Protein AF-A0A8X7PIJ7-F1 (afdb_monomer_lite)

pLDDT: mean 83.48, std 15.62, range [39.38, 97.06]

InterPro domains:
  IPR036188 FAD/NAD(P)-binding domain superfamily [G3DSA:3.50.50.60] (16-43)
  IPR051871 GMC Oxidoreductase-Related Enzymes [PTHR45968] (16-81)

Secondary structure (DSSP, 8-state):
-HHHHHHHHHHHHHTTEE-HHHHHHTT---SEE-TTTT-S-------------SS-------EEEEE-TT-PEEEE----------S----

Radius of gyration: 23.97 Å; chains: 1; bounding box: 45×30×73 Å

Sequence (91 aa):
MMHRAHNMLKSTVDTGIGPRSYLSTWRIPVALDQPHVGGFVNDKPRNGVTIGPPVPMANSLIQVVGITEEGASLEAASRYILFSSELQDKT

Organism: Brassica carinata (NCBI:txid52824)

Structure (mmCIF, N/CA/C/O backbone):
data_AF-A0A8X7PIJ7-F1
#
_entry.id   AF-A0A8X7PIJ7-F1
#
loop_
_atom_site.group_PDB
_atom_site.id
_atom_site.type_symbol
_atom_site.label_atom_id
_atom_site.label_alt_id
_atom_site.label_comp_id
_atom_site.label_asym_id
_atom_site.label_entity_id
_atom_site.label_seq_id
_atom_site.pdbx_PDB_ins_code
_atom_site.Cartn_x
_atom_site.Cartn_y
_atom_site.Cartn_z
_atom_site.occupancy
_atom_site.B_iso_or_equiv
_atom_site.auth_seq_id
_atom_site.auth_comp_id
_atom_site.auth_asym_id
_atom_site.auth_atom_id
_atom_site.pdbx_PDB_model_num
ATOM 1 N N . MET A 1 1 ? 3.420 -9.116 5.491 1.00 51.56 1 MET A N 1
ATOM 2 C CA . MET A 1 1 ? 2.941 -8.282 6.621 1.00 51.56 1 MET A CA 1
ATOM 3 C C . MET A 1 1 ? 1.413 -8.118 6.620 1.00 51.56 1 MET A C 1
ATOM 5 O O . MET A 1 1 ? 0.811 -8.318 7.666 1.00 51.56 1 MET A O 1
ATOM 9 N N . MET A 1 2 ? 0.774 -7.904 5.459 1.00 56.62 2 MET A N 1
ATOM 10 C CA . MET A 1 2 ? -0.693 -7.762 5.297 1.00 56.62 2 MET A CA 1
ATOM 11 C C . MET A 1 2 ? -1.543 -8.917 5.867 1.00 56.62 2 MET A C 1
ATOM 13 O O . MET A 1 2 ? -2.560 -8.687 6.514 1.00 56.62 2 MET A O 1
ATOM 17 N N . HIS A 1 3 ? -1.097 -10.168 5.701 1.00 48.03 3 HIS A N 1
ATOM 18 C CA . HIS A 1 3 ? -1.847 -11.352 6.149 1.00 48.03 3 HIS A CA 1
ATOM 19 C C . HIS A 1 3 ? -2.045 -11.415 7.678 1.00 48.03 3 HIS A C 1
ATOM 21 O O . HIS A 1 3 ? -3.041 -11.946 8.158 1.00 48.03 3 HIS A O 1
ATOM 27 N N . ARG A 1 4 ? -1.112 -10.849 8.461 1.00 54.69 4 ARG A N 1
ATOM 28 C CA . ARG A 1 4 ? -1.212 -10.833 9.930 1.00 54.69 4 ARG A CA 1
ATOM 29 C C . ARG A 1 4 ? -2.187 -9.775 10.437 1.00 54.69 4 ARG A C 1
ATOM 31 O O . ARG A 1 4 ? -2.933 -10.062 11.362 1.00 54.69 4 ARG A O 1
ATOM 38 N N . ALA A 1 5 ? -2.206 -8.591 9.826 1.00 60.53 5 ALA A N 1
ATOM 39 C CA . ALA A 1 5 ? -3.100 -7.509 10.236 1.00 60.53 5 ALA A CA 1
ATOM 40 C C . ALA A 1 5 ? -4.572 -7.864 9.979 1.00 60.53 5 ALA A C 1
ATOM 42 O O . ALA A 1 5 ? -5.405 -7.702 10.866 1.00 60.53 5 ALA A O 1
ATOM 43 N N . HIS A 1 6 ? -4.869 -8.440 8.809 1.00 62.06 6 HIS A N 1
ATOM 44 C CA . HIS A 1 6 ? -6.215 -8.904 8.472 1.00 62.06 6 HIS A CA 1
ATOM 45 C C . HIS A 1 6 ? -6.719 -9.971 9.457 1.00 62.06 6 HIS A C 1
ATOM 47 O O . HIS A 1 6 ? -7.823 -9.866 9.989 1.00 62.06 6 HIS A O 1
ATOM 53 N N . ASN A 1 7 ? -5.883 -10.965 9.765 1.00 62.31 7 ASN A N 1
ATOM 54 C CA . ASN A 1 7 ? -6.261 -12.041 10.680 1.00 62.31 7 ASN A CA 1
ATOM 55 C C . ASN A 1 7 ? -6.422 -11.551 12.126 1.00 62.31 7 ASN A C 1
ATOM 57 O O . ASN A 1 7 ? -7.290 -12.049 12.835 1.00 62.31 7 ASN A O 1
ATOM 61 N N . MET A 1 8 ? -5.639 -10.552 12.541 1.00 63.66 8 MET A N 1
ATOM 62 C CA . MET A 1 8 ? -5.737 -9.940 13.867 1.00 63.66 8 MET A CA 1
ATOM 63 C C . MET A 1 8 ? -7.005 -9.090 14.026 1.00 63.66 8 MET A C 1
ATOM 65 O O . MET A 1 8 ? -7.665 -9.140 15.063 1.00 63.66 8 MET A O 1
ATOM 69 N N . LEU A 1 9 ? -7.393 -8.340 12.990 1.00 67.50 9 LEU A N 1
ATOM 70 C CA . LEU A 1 9 ? -8.667 -7.614 12.983 1.00 67.50 9 LEU A CA 1
ATOM 71 C C . LEU A 1 9 ? -9.839 -8.593 13.076 1.00 67.50 9 LEU A C 1
ATOM 73 O O . LEU A 1 9 ? -10.739 -8.425 13.897 1.00 67.50 9 LEU A O 1
ATOM 77 N N . LYS A 1 10 ? -9.784 -9.650 12.258 1.00 68.31 10 LYS A N 1
ATOM 78 C CA . LYS A 1 10 ? -10.834 -10.658 12.189 1.00 68.31 10 LYS A CA 1
ATOM 79 C C . LYS A 1 10 ? -10.974 -11.422 13.510 1.00 68.31 10 LYS A C 1
ATOM 81 O O . LYS A 1 10 ? -12.090 -11.580 13.987 1.00 68.31 10 LYS A O 1
ATOM 86 N N . SER A 1 11 ? -9.864 -11.791 14.158 1.00 73.06 11 SER A N 1
ATOM 87 C CA . SER A 1 11 ? -9.899 -12.442 15.475 1.00 73.06 11 SER A CA 1
ATOM 88 C C . SER A 1 11 ? -10.464 -11.541 16.572 1.00 73.06 11 SER A C 1
ATOM 90 O O . SER A 1 11 ? -11.124 -12.022 17.485 1.00 73.06 11 SER A O 1
ATOM 92 N N . THR A 1 12 ? -10.215 -10.233 16.500 1.00 76.81 12 THR A N 1
ATOM 93 C CA . THR A 1 12 ? -10.717 -9.267 17.491 1.00 76.81 12 THR A CA 1
ATOM 94 C C . THR A 1 12 ? -12.238 -9.099 17.369 1.00 76.81 12 THR A C 1
ATOM 96 O O . THR A 1 12 ? -12.952 -9.152 18.366 1.00 76.81 12 THR A O 1
ATOM 99 N N . VAL A 1 13 ? -12.755 -9.024 16.138 1.00 78.94 13 VAL A N 1
ATOM 100 C CA . VAL A 1 13 ? -14.204 -8.986 15.872 1.00 78.94 13 VAL A CA 1
ATOM 101 C C . VAL A 1 13 ? -14.880 -10.301 16.271 1.00 78.94 13 VAL A C 1
ATOM 103 O O . VAL A 1 13 ? -15.887 -10.273 16.975 1.00 78.94 13 VAL A O 1
ATOM 106 N N . ASP A 1 14 ? -14.298 -11.446 15.898 1.00 82.69 14 ASP A N 1
ATOM 107 C CA . ASP A 1 14 ? -14.844 -12.779 16.200 1.00 82.69 14 ASP A CA 1
ATOM 108 C C . ASP A 1 14 ? -14.837 -13.090 17.719 1.00 82.69 14 ASP A C 1
ATOM 110 O O . ASP A 1 14 ? -15.599 -13.935 18.184 1.00 82.69 14 ASP A O 1
ATOM 114 N N . THR A 1 15 ? -14.022 -12.382 18.514 1.00 91.69 15 THR A N 1
ATOM 115 C CA . THR A 1 15 ? -13.989 -12.482 19.990 1.00 91.69 15 THR A CA 1
ATOM 116 C C . THR A 1 15 ? -14.913 -11.489 20.700 1.00 91.69 15 THR A C 1
ATOM 118 O O . THR A 1 15 ? -14.961 -11.468 21.930 1.00 91.69 15 THR A O 1
ATOM 121 N N . GLY A 1 16 ? -15.671 -10.676 19.957 1.00 92.62 16 GLY A N 1
ATOM 122 C CA . GLY A 1 16 ? -16.598 -9.707 20.540 1.00 92.62 16 GLY A CA 1
ATOM 123 C C . GLY A 1 16 ? -15.933 -8.429 21.054 1.00 92.62 16 GLY A C 1
ATOM 124 O O . GLY A 1 16 ? -16.522 -7.731 21.881 1.00 92.62 16 GLY A O 1
ATOM 125 N N . ILE A 1 17 ? -14.717 -8.120 20.594 1.00 95.38 17 ILE A N 1
ATOM 126 C CA . ILE A 1 17 ? -14.001 -6.883 20.914 1.00 95.38 17 ILE A CA 1
ATOM 127 C C . ILE A 1 17 ? -14.129 -5.934 19.713 1.00 95.38 17 ILE A C 1
ATOM 129 O O . ILE A 1 17 ? -13.645 -6.220 18.621 1.00 95.38 17 ILE A O 1
ATOM 133 N N . GLY A 1 18 ? -14.795 -4.793 19.889 1.00 94.00 18 GLY A N 1
ATOM 134 C CA . GLY A 1 18 ? -15.022 -3.834 18.802 1.00 94.00 18 GLY A CA 1
ATOM 135 C C . GLY A 1 18 ? -16.240 -2.938 19.015 1.00 94.00 18 GLY A C 1
ATOM 136 O O . GLY A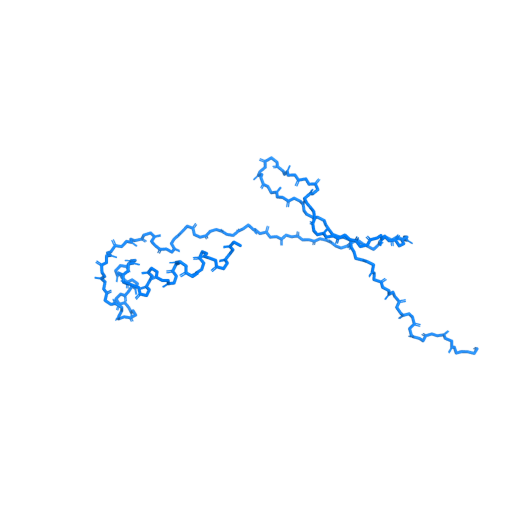 1 18 ? -16.812 -2.959 20.103 1.00 94.00 18 GLY A O 1
ATOM 137 N N . PRO A 1 19 ? -16.650 -2.134 18.016 1.00 95.06 19 PRO A N 1
ATOM 138 C CA . PRO A 1 19 ? -17.739 -1.180 18.190 1.00 95.06 19 PRO A CA 1
ATOM 139 C C . PRO A 1 19 ? -19.056 -1.905 18.471 1.00 95.06 19 PRO A C 1
ATOM 141 O O . PRO A 1 19 ? -19.522 -2.703 17.650 1.00 95.06 19 PRO A O 1
ATOM 144 N N . ARG A 1 20 ? -19.697 -1.603 19.604 1.00 95.56 20 ARG A N 1
ATOM 145 C CA . ARG A 1 20 ? -20.944 -2.260 20.028 1.00 95.56 20 ARG A CA 1
ATOM 146 C C . ARG A 1 20 ? -22.038 -2.209 18.965 1.00 95.56 20 ARG A C 1
ATOM 148 O O . ARG A 1 20 ? -22.709 -3.218 18.750 1.00 95.56 20 ARG A O 1
ATOM 155 N N . SER A 1 21 ? -22.219 -1.065 18.306 1.00 94.62 21 SER A N 1
ATOM 156 C CA . SER A 1 21 ? -23.221 -0.887 17.244 1.00 94.62 21 SER A CA 1
ATOM 157 C C . SER A 1 21 ? -22.985 -1.831 16.061 1.00 94.62 21 SER A C 1
ATOM 159 O O . SER A 1 21 ? -23.926 -2.446 15.556 1.00 94.62 21 SER A O 1
ATOM 161 N N . TYR A 1 22 ? -21.724 -2.011 15.666 1.00 93.25 22 TYR A N 1
ATOM 162 C CA . TYR A 1 22 ? -21.331 -2.922 14.597 1.00 93.25 22 TYR A CA 1
ATOM 163 C C . TYR A 1 22 ? -21.500 -4.387 15.021 1.00 93.25 22 TYR A C 1
ATOM 165 O O . TYR A 1 22 ? -22.223 -5.132 14.365 1.00 93.25 22 TYR A O 1
ATOM 173 N N . LEU A 1 23 ? -20.920 -4.793 16.154 1.00 94.75 23 LEU A N 1
ATOM 174 C CA . LEU A 1 23 ? -20.977 -6.179 16.639 1.00 94.75 23 LEU A CA 1
ATOM 175 C C . LEU A 1 23 ? -22.414 -6.661 16.893 1.00 94.75 23 LEU A C 1
ATOM 177 O O . LEU A 1 23 ? -22.775 -7.777 16.515 1.00 94.75 23 LEU A O 1
ATOM 181 N N . SER A 1 24 ? -23.261 -5.797 17.462 1.00 94.06 24 SER A N 1
ATOM 182 C CA . SER A 1 24 ? -24.664 -6.127 17.752 1.00 94.06 24 SER A CA 1
ATOM 183 C C . SER A 1 24 ? -25.492 -6.336 16.480 1.00 94.06 24 SER A 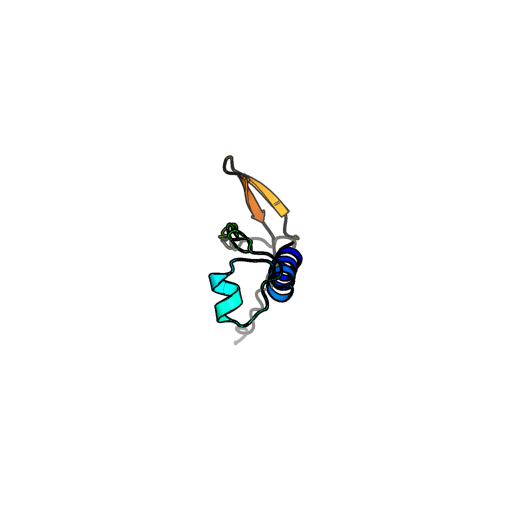C 1
ATOM 185 O O . SER A 1 24 ? -26.386 -7.180 16.473 1.00 94.06 24 SER A O 1
ATOM 187 N N . THR A 1 25 ? -25.169 -5.629 15.388 1.00 95.94 25 THR A N 1
ATOM 188 C CA . THR A 1 25 ? -25.820 -5.817 14.075 1.00 95.94 25 THR A CA 1
ATOM 189 C C . THR A 1 25 ? -25.607 -7.239 13.551 1.00 95.94 25 THR A C 1
ATOM 191 O O . THR A 1 25 ? -26.515 -7.843 12.984 1.00 95.94 25 THR A O 1
ATOM 194 N N . TRP A 1 26 ? -24.431 -7.809 13.819 1.00 92.50 26 TRP A N 1
ATOM 195 C CA . TRP A 1 26 ? -24.053 -9.162 13.408 1.00 92.50 26 TRP A CA 1
ATOM 196 C C . TRP A 1 26 ? -24.342 -10.232 14.466 1.00 92.50 26 TRP A C 1
ATOM 198 O O . TRP A 1 26 ? -23.950 -11.383 14.293 1.00 92.50 26 TRP A O 1
ATOM 208 N N . ARG A 1 27 ? -25.047 -9.876 15.552 1.00 94.69 27 ARG A N 1
ATOM 209 C CA . ARG A 1 27 ? -25.366 -10.768 16.683 1.00 94.69 27 ARG A CA 1
ATOM 210 C C . ARG A 1 27 ? -24.127 -11.399 17.332 1.00 94.69 27 ARG A C 1
ATOM 212 O O . ARG A 1 27 ? -24.211 -12.487 17.896 1.00 94.69 27 ARG A O 1
ATOM 219 N N . ILE A 1 28 ? -22.994 -10.705 17.276 1.00 94.19 28 ILE A N 1
ATOM 220 C CA . ILE A 1 28 ? -21.775 -11.101 17.978 1.00 94.19 28 ILE A CA 1
ATOM 221 C C . ILE A 1 28 ? -21.902 -10.610 19.429 1.00 94.19 28 ILE A C 1
ATOM 223 O O . ILE A 1 28 ? -22.122 -9.411 19.638 1.00 94.19 28 ILE A O 1
ATOM 227 N N . PRO A 1 29 ? -21.787 -11.489 20.445 1.00 95.12 29 PRO A N 1
ATOM 228 C CA . PRO A 1 29 ? -21.771 -11.064 21.840 1.00 95.12 29 PRO A CA 1
ATOM 229 C C . PRO A 1 29 ? -20.635 -10.072 22.087 1.00 95.12 29 PRO A C 1
ATOM 231 O O . PRO A 1 29 ? -19.484 -10.346 21.763 1.00 95.12 29 PRO A O 1
ATOM 234 N N . VAL A 1 30 ? -20.954 -8.914 22.663 1.00 95.94 30 VAL A N 1
ATOM 235 C CA . VAL A 1 30 ? -19.950 -7.879 22.934 1.00 95.94 30 VAL A CA 1
ATOM 236 C C . VAL A 1 30 ? -19.227 -8.214 24.231 1.00 95.94 30 VAL A C 1
ATOM 238 O O . VAL A 1 30 ? -19.792 -8.056 25.313 1.00 95.94 30 VAL A O 1
ATOM 241 N N . ALA A 1 31 ? -17.982 -8.667 24.108 1.00 95.31 31 ALA A N 1
ATOM 242 C CA . ALA A 1 31 ? -17.071 -8.876 25.225 1.00 95.31 31 ALA A CA 1
ATOM 243 C C . ALA A 1 31 ? -16.475 -7.545 25.712 1.00 95.31 31 ALA A C 1
ATOM 245 O O . ALA A 1 31 ? -16.368 -7.322 26.916 1.00 95.31 31 ALA A O 1
ATOM 246 N N . LEU A 1 32 ? -16.123 -6.644 24.786 1.00 95.19 32 LEU A N 1
ATOM 247 C CA . LEU A 1 32 ? -15.593 -5.317 25.101 1.00 95.19 32 LEU A CA 1
ATOM 248 C C . LEU A 1 32 ? -15.950 -4.313 24.001 1.00 95.19 32 LEU A C 1
ATOM 250 O O . LEU A 1 32 ? -15.624 -4.521 22.832 1.00 95.19 32 LEU A O 1
ATOM 254 N N . ASP A 1 33 ? -16.581 -3.202 24.382 1.00 95.19 33 ASP A N 1
ATOM 255 C CA . ASP A 1 33 ? -16.875 -2.113 23.450 1.00 95.19 33 ASP A CA 1
ATOM 256 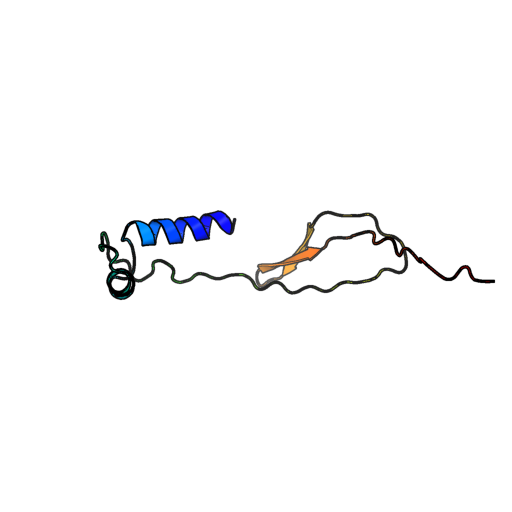C C . ASP A 1 33 ? -15.608 -1.290 23.184 1.00 95.19 33 ASP A C 1
ATOM 258 O O . ASP A 1 33 ? -15.089 -0.616 24.074 1.00 95.19 33 ASP A O 1
ATOM 262 N N . GLN A 1 34 ? -15.086 -1.394 21.963 1.00 94.69 34 GLN A N 1
ATOM 263 C CA . GLN A 1 34 ? -13.885 -0.693 21.510 1.00 94.69 34 GLN A CA 1
ATOM 264 C C . GLN A 1 34 ? -14.159 -0.006 20.164 1.00 94.69 34 GLN A C 1
ATOM 266 O O . GLN A 1 34 ? -14.018 -0.636 19.111 1.00 94.69 34 GLN A O 1
ATOM 271 N N . PRO A 1 35 ? -14.525 1.289 20.157 1.00 93.44 35 PRO A N 1
ATOM 272 C CA . PRO A 1 35 ? -15.046 1.971 18.970 1.00 93.44 35 PRO A CA 1
ATOM 273 C C . PRO A 1 35 ? -14.028 2.142 17.832 1.00 93.44 35 PRO A C 1
ATOM 275 O O . PRO A 1 35 ? -14.420 2.387 16.697 1.00 93.44 35 PRO A O 1
ATOM 278 N N . HIS A 1 36 ? -12.730 2.001 18.109 1.00 92.00 36 HIS A N 1
ATOM 279 C CA . HIS A 1 36 ? -11.664 2.189 17.118 1.00 92.00 36 HIS A CA 1
ATOM 280 C C . HIS A 1 36 ? -11.129 0.879 16.520 1.00 92.00 36 HIS A C 1
ATOM 282 O O . HIS A 1 36 ? -10.252 0.923 15.656 1.00 92.00 36 HIS A O 1
ATOM 288 N N . VAL A 1 37 ? -11.619 -0.290 16.956 1.00 91.31 37 VAL A N 1
ATOM 289 C CA . VAL A 1 37 ? -11.197 -1.576 16.375 1.00 91.31 37 VAL A CA 1
ATOM 290 C C . VAL A 1 37 ? -11.595 -1.623 14.906 1.00 91.31 37 VAL A C 1
ATOM 292 O O . VAL A 1 37 ? -12.747 -1.393 14.550 1.00 91.31 37 VAL A O 1
ATOM 295 N N . GLY A 1 38 ? -10.617 -1.921 14.055 1.00 85.00 38 GLY A N 1
ATOM 296 C CA . GLY A 1 38 ? -10.775 -1.924 12.605 1.00 85.00 38 GLY A CA 1
ATOM 297 C C . GLY A 1 38 ? -10.828 -0.544 11.947 1.00 85.00 38 GLY A C 1
ATOM 298 O O . GLY A 1 38 ? -10.900 -0.468 10.723 1.00 85.00 38 GLY A O 1
ATOM 299 N N . GLY A 1 39 ? -10.737 0.535 12.728 1.00 88.50 39 GLY A N 1
ATOM 300 C CA . GLY A 1 39 ? -10.492 1.882 12.223 1.00 88.50 39 GLY A CA 1
ATOM 301 C C . GLY A 1 39 ? -9.019 2.113 11.868 1.00 88.50 39 GLY A C 1
ATOM 302 O O . GLY A 1 39 ? -8.149 1.303 12.186 1.00 88.50 39 GLY A O 1
ATOM 303 N N . PHE A 1 40 ? -8.745 3.246 11.214 1.00 89.81 40 PHE A N 1
ATOM 304 C CA . PHE A 1 40 ? -7.391 3.715 10.870 1.00 89.81 40 PHE A CA 1
ATOM 305 C C . PHE A 1 40 ? -6.540 2.724 10.050 1.00 89.81 40 PHE A C 1
ATOM 307 O O . PHE A 1 40 ? -5.309 2.787 10.065 1.00 89.81 40 PHE A O 1
ATOM 314 N N . VAL A 1 41 ? -7.185 1.816 9.313 1.00 88.62 41 VAL A N 1
ATOM 315 C CA . VAL A 1 41 ? -6.510 0.916 8.375 1.00 88.62 41 VAL A CA 1
ATOM 316 C C . VAL A 1 41 ? -6.145 1.710 7.127 1.00 88.62 41 VAL A C 1
ATOM 318 O O . VAL A 1 41 ? -7.017 2.102 6.357 1.00 88.62 41 VAL A O 1
ATOM 321 N N . ASN A 1 42 ? -4.849 1.935 6.933 1.00 88.56 42 ASN A N 1
ATOM 322 C CA . ASN A 1 42 ? -4.314 2.633 5.773 1.00 88.56 42 ASN A CA 1
ATOM 323 C C . ASN A 1 42 ? -3.420 1.685 4.973 1.00 88.56 42 ASN A C 1
ATOM 325 O O . ASN A 1 42 ? -2.554 1.022 5.546 1.00 88.56 42 ASN A O 1
ATOM 329 N N . ASP A 1 43 ? -3.606 1.666 3.655 1.00 86.62 43 ASP A N 1
ATOM 330 C CA . ASP A 1 43 ? -2.699 1.011 2.714 1.00 86.62 43 ASP A CA 1
ATOM 331 C C . ASP A 1 43 ? -1.952 2.073 1.897 1.00 86.62 43 ASP A C 1
ATOM 333 O O . ASP A 1 43 ? -2.486 3.151 1.620 1.00 86.62 43 ASP A O 1
ATOM 337 N N . LYS A 1 44 ? -0.699 1.796 1.534 1.00 87.31 44 LYS A N 1
ATOM 338 C CA . LYS A 1 44 ? 0.084 2.702 0.690 1.00 87.31 44 LYS A CA 1
ATOM 339 C C . LYS A 1 44 ? -0.266 2.408 -0.772 1.00 87.31 44 LYS A C 1
ATOM 341 O O . LYS A 1 44 ? -0.055 1.280 -1.217 1.00 87.31 44 LYS A O 1
ATOM 346 N N . PRO A 1 45 ? -0.780 3.387 -1.539 1.00 89.19 45 PRO A N 1
ATOM 347 C CA . PRO A 1 45 ? -1.064 3.160 -2.948 1.00 89.19 45 PRO A CA 1
ATOM 348 C C . PRO A 1 45 ? 0.228 2.815 -3.692 1.00 89.19 45 PRO A C 1
ATOM 350 O O . PRO A 1 45 ? 1.284 3.396 -3.432 1.00 89.19 45 PRO A O 1
ATOM 353 N N . ARG A 1 46 ? 0.138 1.876 -4.637 1.00 91.88 46 ARG A N 1
ATOM 354 C CA . ARG A 1 46 ? 1.263 1.455 -5.475 1.00 91.88 46 ARG A CA 1
ATOM 355 C C . ARG A 1 46 ? 0.958 1.735 -6.940 1.00 91.88 46 ARG A C 1
ATOM 357 O O . ARG A 1 46 ? 0.063 1.113 -7.507 1.00 91.88 46 ARG A O 1
ATOM 364 N N . ASN A 1 47 ? 1.773 2.588 -7.553 1.00 92.94 47 ASN A N 1
ATOM 365 C CA . ASN A 1 47 ? 1.745 2.871 -8.988 1.00 92.94 47 ASN A CA 1
ATOM 366 C C . ASN A 1 47 ? 3.010 2.298 -9.639 1.00 92.94 47 ASN A C 1
ATOM 368 O O . ASN A 1 47 ? 4.056 2.227 -8.998 1.00 92.94 47 ASN A O 1
ATOM 372 N N . GLY A 1 48 ? 2.925 1.886 -10.904 1.00 93.50 48 GLY A N 1
ATOM 373 C CA . GLY A 1 48 ? 4.056 1.289 -11.612 1.00 93.50 48 GLY A CA 1
ATOM 374 C C . GLY A 1 48 ? 4.062 1.631 -13.094 1.00 93.50 48 GLY A C 1
ATOM 375 O O . GLY A 1 48 ? 3.019 1.898 -13.686 1.00 93.50 48 GLY A O 1
ATOM 376 N N . VAL A 1 49 ? 5.254 1.598 -13.684 1.00 93.38 49 VAL A N 1
ATOM 377 C CA . VAL A 1 49 ? 5.490 1.736 -15.125 1.00 93.38 49 VAL A CA 1
ATOM 378 C C . VAL A 1 49 ? 6.353 0.572 -15.603 1.00 93.38 49 VAL A C 1
ATOM 380 O O . VAL A 1 49 ? 7.113 -0.006 -14.827 1.00 93.38 49 VAL A O 1
ATOM 383 N N . THR A 1 50 ? 6.242 0.208 -16.878 1.00 91.62 50 THR A N 1
ATOM 384 C CA . THR A 1 50 ? 7.077 -0.830 -17.496 1.00 91.62 50 THR A CA 1
ATOM 385 C C . THR A 1 50 ? 7.820 -0.229 -18.674 1.00 91.62 50 THR A C 1
ATOM 387 O O . THR A 1 50 ? 7.216 0.416 -19.527 1.00 91.62 50 THR A O 1
ATOM 390 N N . ILE A 1 51 ? 9.134 -0.434 -18.706 1.00 89.38 51 ILE A N 1
ATOM 391 C CA . ILE A 1 51 ? 10.021 0.073 -19.752 1.00 89.38 51 ILE A CA 1
ATOM 392 C C . ILE A 1 51 ? 10.564 -1.134 -20.515 1.00 89.38 51 ILE A C 1
ATOM 394 O O . ILE A 1 51 ? 11.026 -2.089 -19.895 1.00 89.38 51 ILE A O 1
ATOM 398 N N . GLY A 1 52 ? 10.491 -1.090 -21.847 1.00 89.06 52 GLY A N 1
ATOM 399 C CA . GLY A 1 52 ? 11.104 -2.076 -22.737 1.00 89.06 52 GLY A CA 1
ATOM 400 C C . GLY A 1 52 ? 12.496 -1.611 -23.170 1.00 89.06 52 GLY A C 1
ATOM 401 O O . GLY A 1 52 ? 12.580 -0.808 -24.100 1.00 89.06 52 GLY A O 1
ATOM 402 N N . PRO A 1 53 ? 13.584 -2.044 -22.509 1.00 84.00 53 PRO A N 1
ATOM 403 C CA . PRO A 1 53 ? 14.934 -1.669 -22.911 1.00 84.00 53 PRO A CA 1
ATOM 404 C C . PRO A 1 53 ? 15.292 -2.289 -24.277 1.00 84.00 53 PRO A C 1
ATOM 406 O O . PRO A 1 53 ? 14.906 -3.426 -24.550 1.00 84.00 53 PRO A O 1
ATOM 409 N N . PRO A 1 54 ? 16.066 -1.587 -25.131 1.00 83.88 54 PRO A N 1
ATOM 410 C CA . PRO A 1 54 ? 16.470 -2.088 -26.452 1.00 83.88 54 PRO A CA 1
ATOM 411 C C . PRO A 1 54 ? 17.507 -3.218 -26.379 1.00 83.88 54 PRO A C 1
ATOM 413 O O . PRO A 1 54 ? 17.791 -3.867 -27.382 1.00 83.88 54 PRO A O 1
ATOM 416 N N . VAL A 1 55 ? 18.092 -3.443 -25.201 1.00 84.94 55 VAL A N 1
ATOM 417 C CA . VAL A 1 55 ? 19.070 -4.498 -24.941 1.00 84.94 55 VAL A CA 1
ATOM 418 C C . VAL A 1 55 ? 18.551 -5.437 -23.853 1.00 84.94 55 VAL A C 1
ATOM 420 O O . VAL A 1 55 ? 17.934 -4.970 -22.890 1.00 84.94 55 VAL A O 1
ATOM 423 N N . PRO A 1 56 ? 18.814 -6.753 -23.963 1.00 84.31 56 PRO A N 1
ATOM 424 C CA . PRO A 1 56 ? 18.508 -7.705 -22.907 1.00 84.31 56 PRO A CA 1
ATOM 425 C C . PRO A 1 56 ? 19.112 -7.291 -21.568 1.00 84.31 56 PRO A C 1
ATOM 427 O O . PRO A 1 56 ? 20.313 -7.048 -21.461 1.00 84.31 56 PRO A O 1
ATOM 430 N N . MET A 1 57 ? 18.278 -7.260 -20.534 1.00 84.69 57 MET A N 1
ATOM 431 C CA . MET A 1 57 ? 18.712 -7.046 -19.158 1.00 84.69 57 MET A CA 1
ATOM 432 C C . MET A 1 57 ? 18.592 -8.346 -18.367 1.00 84.69 57 MET A C 1
ATOM 434 O O . MET A 1 57 ? 17.682 -9.145 -18.595 1.00 84.69 57 MET A O 1
ATOM 438 N N . ALA A 1 58 ? 19.508 -8.554 -17.421 1.00 89.06 58 ALA A N 1
ATOM 439 C CA . ALA A 1 58 ? 19.416 -9.669 -16.489 1.00 89.06 58 ALA A CA 1
ATOM 440 C C . ALA A 1 58 ? 18.150 -9.549 -15.627 1.00 8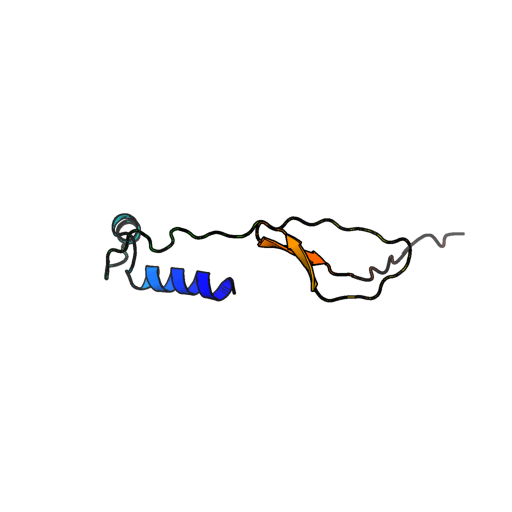9.06 58 ALA A C 1
ATOM 442 O O . ALA A 1 58 ? 17.699 -8.444 -15.314 1.00 89.06 58 ALA A O 1
ATOM 443 N N . ASN A 1 59 ? 17.591 -10.689 -15.220 1.00 92.50 59 ASN A N 1
ATOM 444 C CA . ASN A 1 59 ? 16.494 -10.713 -14.257 1.00 92.50 59 ASN A CA 1
ATOM 445 C C . ASN A 1 59 ? 16.960 -10.165 -12.909 1.00 92.50 59 ASN A C 1
ATOM 447 O O . ASN A 1 59 ? 18.073 -10.455 -12.470 1.00 92.50 59 ASN A O 1
ATOM 451 N N . SER A 1 60 ? 16.076 -9.455 -12.218 1.00 93.94 60 SER A N 1
ATOM 452 C CA . SER A 1 60 ? 16.297 -9.071 -10.830 1.00 93.94 60 SER A CA 1
ATOM 453 C C . SER A 1 60 ? 15.075 -9.389 -9.981 1.00 93.94 60 SER A C 1
ATOM 455 O O . SER A 1 60 ? 13.944 -9.440 -10.466 1.00 93.94 60 SER A O 1
ATOM 457 N N . LEU A 1 61 ? 15.306 -9.561 -8.682 1.00 95.88 61 LEU A N 1
ATOM 458 C CA . LEU A 1 61 ? 14.234 -9.464 -7.699 1.00 95.88 61 LEU A CA 1
ATOM 459 C C . LEU A 1 61 ? 13.789 -8.002 -7.554 1.00 95.88 61 LEU A C 1
ATOM 461 O O . LEU A 1 61 ? 14.42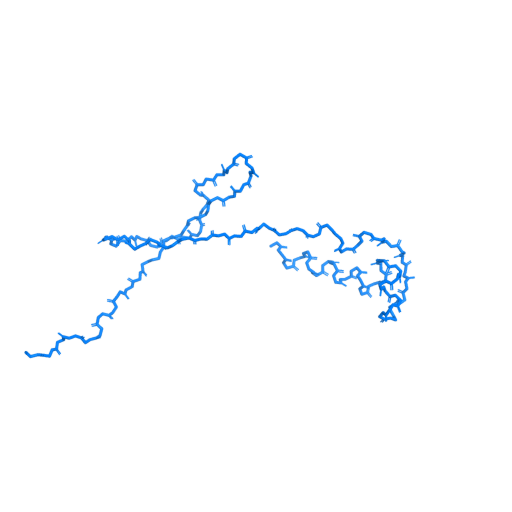0 -7.087 -8.096 1.00 95.88 61 LEU A O 1
ATOM 465 N N . ILE A 1 62 ? 12.694 -7.805 -6.820 1.00 95.12 62 ILE A N 1
ATOM 466 C CA . ILE A 1 62 ? 12.258 -6.479 -6.390 1.00 95.12 62 ILE A CA 1
ATOM 467 C C . ILE A 1 62 ? 13.318 -5.910 -5.450 1.00 95.12 62 ILE A C 1
ATOM 469 O O . ILE A 1 62 ? 13.735 -6.567 -4.496 1.00 95.12 62 ILE A O 1
ATOM 473 N N . GLN A 1 63 ? 13.737 -4.686 -5.731 1.00 96.19 63 GLN A N 1
ATOM 474 C CA . GLN A 1 63 ? 14.695 -3.939 -4.929 1.00 96.19 63 GLN A CA 1
ATOM 475 C C . GLN A 1 63 ? 14.199 -2.512 -4.733 1.00 96.19 63 GLN A C 1
ATOM 477 O O . GLN A 1 63 ? 13.607 -1.932 -5.644 1.00 96.19 63 GLN A O 1
ATOM 482 N N . VAL A 1 64 ? 14.474 -1.940 -3.562 1.00 95.88 64 VAL A N 1
ATOM 483 C CA . VAL A 1 64 ? 14.239 -0.517 -3.304 1.00 95.88 64 VAL A CA 1
ATOM 484 C C . VAL A 1 64 ? 15.351 0.274 -3.986 1.00 95.88 64 VAL A C 1
ATOM 486 O O . VAL A 1 64 ? 16.523 0.110 -3.658 1.00 95.88 64 VAL A O 1
ATOM 489 N N . VAL A 1 65 ? 14.980 1.118 -4.944 1.00 95.50 65 VAL A N 1
ATOM 490 C CA . VAL A 1 65 ? 15.900 1.979 -5.705 1.00 95.50 65 VAL A CA 1
ATOM 491 C C . VAL A 1 65 ? 15.905 3.423 -5.208 1.00 95.50 65 VAL A C 1
ATOM 493 O O . VAL A 1 65 ? 16.764 4.206 -5.599 1.00 95.50 65 VAL A O 1
ATOM 496 N N . GLY A 1 66 ? 14.964 3.782 -4.336 1.00 96.75 66 GLY A N 1
ATOM 497 C CA . GLY A 1 66 ? 14.902 5.101 -3.720 1.00 96.75 66 GLY A CA 1
ATOM 498 C C . GLY A 1 66 ? 13.792 5.207 -2.683 1.00 96.75 66 GLY A C 1
ATOM 499 O O . GLY A 1 66 ? 12.862 4.402 -2.665 1.00 96.75 66 GLY A O 1
ATOM 500 N N . ILE A 1 67 ? 13.895 6.214 -1.821 1.00 96.31 67 ILE A N 1
ATOM 501 C CA . ILE A 1 67 ? 12.878 6.569 -0.829 1.00 96.31 67 ILE A CA 1
ATOM 502 C C . ILE A 1 67 ? 12.639 8.074 -0.958 1.00 96.31 67 ILE A C 1
ATOM 504 O O . ILE A 1 67 ? 13.597 8.845 -0.962 1.00 96.31 67 ILE A O 1
ATOM 508 N N . THR A 1 68 ? 11.382 8.487 -1.115 1.00 95.25 68 THR A N 1
ATOM 509 C CA . THR A 1 68 ? 11.017 9.909 -1.209 1.00 95.25 68 THR A CA 1
ATOM 510 C C . THR A 1 68 ? 11.004 10.570 0.171 1.00 95.25 68 THR A C 1
ATOM 512 O O . THR A 1 68 ? 10.912 9.885 1.189 1.00 95.25 68 THR A O 1
ATOM 515 N N . GLU A 1 69 ? 11.038 11.905 0.227 1.00 97.06 69 GLU A N 1
ATOM 516 C CA . GLU A 1 69 ? 10.920 12.657 1.492 1.00 97.06 69 GLU A CA 1
ATOM 517 C C . GLU A 1 69 ? 9.595 12.373 2.222 1.00 97.06 69 GLU A C 1
ATOM 519 O O . GLU A 1 69 ? 9.543 12.330 3.448 1.00 97.06 69 GLU A O 1
ATOM 524 N N . GLU A 1 70 ? 8.535 12.084 1.465 1.00 93.88 70 GLU A N 1
ATOM 525 C CA . GLU A 1 70 ? 7.219 11.672 1.974 1.00 93.88 70 GLU A CA 1
ATOM 526 C C . GLU A 1 70 ? 7.184 10.203 2.453 1.00 93.88 70 GLU A C 1
ATOM 528 O O . GLU A 1 70 ? 6.149 9.701 2.905 1.00 93.88 70 GLU A O 1
ATOM 533 N N . GLY A 1 71 ? 8.306 9.484 2.346 1.00 90.56 71 GLY A N 1
ATOM 534 C CA . GLY A 1 71 ? 8.463 8.104 2.799 1.00 90.56 71 GLY A CA 1
ATOM 535 C C . GLY A 1 71 ? 7.901 7.049 1.843 1.00 90.56 71 GLY A C 1
ATOM 536 O O . GLY A 1 71 ? 7.657 5.916 2.264 1.00 90.56 71 GLY A O 1
ATOM 537 N N . ALA A 1 72 ? 7.672 7.383 0.569 1.00 93.12 72 ALA A N 1
ATOM 538 C CA . ALA A 1 72 ? 7.292 6.399 -0.442 1.00 93.12 72 ALA A CA 1
ATOM 539 C C . ALA A 1 72 ? 8.530 5.628 -0.923 1.00 93.12 72 ALA A C 1
ATOM 541 O O . ALA A 1 72 ? 9.565 6.221 -1.219 1.00 93.12 72 ALA A O 1
ATOM 542 N N . SER A 1 73 ? 8.421 4.301 -1.013 1.00 93.81 73 SER A N 1
ATOM 543 C CA . SER A 1 73 ? 9.487 3.449 -1.553 1.00 93.81 73 SER A CA 1
ATOM 544 C C . SER A 1 73 ? 9.337 3.313 -3.065 1.00 93.81 73 SER A C 1
ATOM 546 O O . SER A 1 73 ? 8.275 2.936 -3.558 1.00 93.81 73 SER A O 1
ATOM 548 N N . LEU A 1 74 ? 10.408 3.610 -3.794 1.00 95.31 74 LEU A N 1
ATOM 549 C CA . LEU A 1 74 ? 10.529 3.332 -5.218 1.00 95.31 74 LEU A CA 1
ATOM 550 C C . LEU A 1 74 ? 11.143 1.946 -5.367 1.00 95.31 74 LEU A C 1
ATOM 552 O O . LEU A 1 74 ? 12.260 1.709 -4.910 1.00 95.31 74 LEU A O 1
ATOM 556 N N . GLU A 1 75 ? 10.417 1.039 -6.004 1.00 96.44 75 GLU A N 1
ATOM 557 C CA . GLU A 1 75 ? 10.845 -0.340 -6.205 1.00 96.44 75 GLU A CA 1
ATOM 558 C C . GLU A 1 75 ? 11.009 -0.642 -7.694 1.00 96.44 75 GLU A C 1
ATOM 560 O O . GLU A 1 75 ? 10.192 -0.225 -8.517 1.00 96.44 75 GLU A O 1
ATOM 565 N N . ALA A 1 76 ? 12.050 -1.394 -8.042 1.00 95.19 76 ALA A N 1
ATOM 566 C CA . ALA A 1 76 ? 12.298 -1.832 -9.409 1.00 95.19 76 ALA A CA 1
ATOM 567 C C . ALA A 1 76 ? 12.549 -3.338 -9.467 1.00 95.19 76 ALA A C 1
ATOM 569 O O . ALA A 1 76 ? 13.116 -3.929 -8.550 1.00 95.19 76 ALA A O 1
ATOM 570 N N . ALA A 1 77 ? 12.157 -3.948 -10.580 1.00 94.56 77 ALA A N 1
ATOM 571 C CA . ALA A 1 77 ? 12.526 -5.307 -10.935 1.00 94.56 77 ALA A CA 1
ATOM 572 C C . ALA A 1 77 ? 12.717 -5.397 -12.450 1.00 94.56 77 ALA A C 1
ATOM 574 O O . ALA A 1 77 ? 11.992 -4.758 -13.214 1.00 94.56 77 ALA A O 1
ATOM 575 N N . SER A 1 78 ? 13.683 -6.202 -12.877 1.00 92.62 78 SER A N 1
ATOM 576 C CA . SER A 1 78 ? 13.917 -6.520 -14.280 1.00 92.62 78 SER A CA 1
ATOM 577 C C . SER A 1 78 ? 13.448 -7.936 -14.576 1.00 92.62 78 SER A C 1
ATOM 579 O O . SER A 1 78 ? 13.692 -8.866 -13.801 1.00 92.62 78 SER A O 1
ATOM 581 N N . ARG A 1 79 ? 12.802 -8.104 -15.729 1.00 86.38 79 ARG A N 1
ATOM 582 C CA . ARG A 1 79 ? 12.451 -9.409 -16.274 1.00 86.38 79 ARG A CA 1
ATOM 583 C C . ARG A 1 79 ? 12.831 -9.463 -17.745 1.00 86.38 79 ARG A C 1
ATOM 585 O O . ARG A 1 79 ? 12.351 -8.674 -18.550 1.00 86.38 79 ARG A O 1
ATOM 592 N N . TYR A 1 80 ? 13.653 -10.441 -18.080 1.00 82.62 80 TYR A N 1
ATOM 593 C CA . TYR A 1 80 ? 13.914 -10.902 -19.422 1.00 82.62 80 TYR A CA 1
ATOM 594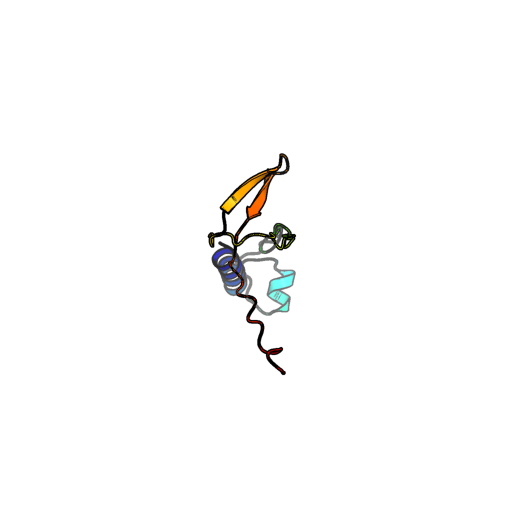 C C . TYR A 1 80 ? 12.625 -11.509 -19.965 1.00 82.62 80 TYR A C 1
ATOM 596 O O . TYR A 1 80 ? 12.129 -12.527 -19.471 1.00 82.62 80 TYR A O 1
ATOM 604 N N . ILE A 1 81 ? 12.054 -10.834 -20.953 1.00 70.94 81 ILE A N 1
ATOM 605 C CA . ILE A 1 81 ? 10.909 -11.322 -21.707 1.00 70.94 81 ILE A CA 1
ATOM 606 C C . ILE A 1 81 ? 11.472 -11.824 -23.030 1.00 70.94 81 ILE A C 1
ATOM 608 O O . ILE A 1 81 ? 11.995 -11.043 -23.823 1.00 70.94 81 ILE A O 1
ATOM 612 N N . LEU A 1 82 ? 11.395 -13.137 -23.250 1.00 64.06 82 LEU A N 1
ATOM 613 C CA . LEU A 1 82 ? 11.682 -13.711 -24.555 1.00 64.06 82 LEU A CA 1
ATOM 614 C C . LEU A 1 82 ? 10.534 -13.306 -25.484 1.00 64.06 82 LEU A C 1
ATOM 616 O O . LEU A 1 82 ? 9.411 -13.785 -25.326 1.00 64.06 82 LEU A O 1
ATOM 620 N N . PHE A 1 83 ? 10.794 -12.412 -26.434 1.00 62.19 83 PHE A N 1
ATOM 621 C CA . PHE A 1 83 ? 9.899 -12.254 -27.572 1.00 62.19 83 PHE A CA 1
ATOM 622 C C . PHE A 1 83 ? 10.071 -13.498 -28.447 1.00 62.19 83 PHE A C 1
ATOM 624 O O . PHE A 1 83 ? 10.970 -13.554 -29.282 1.00 62.19 83 PHE A O 1
ATOM 631 N N . SER A 1 84 ? 9.253 -14.527 -28.225 1.00 55.16 84 SER A N 1
ATOM 632 C CA . SER A 1 84 ? 9.127 -15.608 -29.200 1.00 55.16 84 SER A CA 1
ATOM 633 C C . SER A 1 84 ? 8.420 -15.034 -30.420 1.00 55.16 84 SER A C 1
ATOM 635 O O . SER A 1 84 ? 7.203 -14.860 -30.414 1.00 55.16 84 SER A O 1
ATOM 637 N N . SER A 1 85 ? 9.176 -14.702 -31.464 1.00 52.69 85 SER A N 1
ATOM 638 C CA . SER A 1 85 ? 8.606 -14.507 -32.792 1.00 52.69 85 SER A CA 1
ATOM 639 C C . SER A 1 85 ? 8.208 -15.879 -33.340 1.00 52.69 85 SER A C 1
ATOM 641 O O . SER A 1 85 ? 8.939 -16.479 -34.127 1.00 52.69 85 SER A O 1
ATOM 643 N N . GLU A 1 86 ? 7.075 -16.421 -32.903 1.00 59.28 86 GLU A N 1
ATOM 644 C CA . GLU A 1 86 ? 6.418 -17.434 -33.719 1.00 59.28 86 GLU A CA 1
ATOM 645 C C . GLU A 1 86 ? 5.725 -16.711 -34.879 1.00 59.28 86 GLU A C 1
ATOM 647 O O . GLU A 1 86 ? 4.793 -15.937 -34.679 1.00 59.28 86 GLU A O 1
ATOM 652 N N . LEU A 1 87 ? 6.220 -17.011 -36.087 1.00 51.72 87 LEU A N 1
ATOM 653 C CA . LEU A 1 87 ? 5.717 -16.650 -37.418 1.00 51.72 87 LEU A CA 1
ATOM 654 C C . LEU A 1 87 ? 6.173 -15.301 -38.002 1.00 51.72 87 LEU A C 1
ATOM 656 O O . LEU A 1 87 ? 5.470 -14.300 -37.929 1.00 51.72 87 LEU A O 1
ATOM 660 N N . GLN A 1 88 ? 7.286 -15.344 -38.744 1.00 51.97 88 GLN A N 1
ATOM 661 C CA . GLN A 1 88 ? 7.256 -15.147 -40.205 1.00 51.97 88 GLN A CA 1
ATOM 662 C C . GLN A 1 88 ? 8.569 -15.636 -40.846 1.00 51.97 88 GLN A C 1
ATOM 664 O O . GLN A 1 88 ? 9.294 -14.893 -41.494 1.00 51.97 88 GLN A O 1
ATOM 669 N N . ASP A 1 89 ? 8.857 -16.930 -40.684 1.00 49.00 89 ASP A N 1
ATOM 670 C CA . ASP A 1 89 ? 9.450 -17.673 -41.795 1.00 49.00 89 ASP A CA 1
ATOM 671 C C . ASP A 1 89 ? 8.276 -18.113 -42.675 1.00 49.00 89 ASP A C 1
ATOM 673 O O . ASP A 1 89 ? 7.529 -19.037 -42.340 1.00 49.00 89 ASP A O 1
ATOM 677 N N . LYS A 1 90 ? 8.005 -17.343 -43.727 1.00 39.38 90 LYS A N 1
ATOM 678 C CA . LYS A 1 90 ? 7.155 -17.801 -44.819 1.00 39.38 90 LYS A CA 1
ATOM 679 C C . LYS A 1 90 ? 7.588 -17.132 -46.119 1.00 39.38 90 LYS A C 1
ATOM 681 O O . LYS A 1 90 ? 6.962 -16.171 -46.546 1.00 39.38 90 LYS A O 1
ATOM 686 N N . THR A 1 91 ? 8.638 -17.742 -46.678 1.00 45.75 91 THR A N 1
ATOM 687 C CA . THR A 1 91 ? 9.002 -17.829 -48.107 1.00 45.75 91 THR A CA 1
ATOM 688 C C . THR A 1 91 ? 9.419 -16.542 -48.810 1.00 45.75 91 THR A C 1
ATOM 690 O O . THR A 1 91 ? 8.588 -15.624 -48.956 1.00 45.75 91 THR A O 1
#

Foldseek 3Di:
DVVVLVVVLVVCLQQQHEAPVVSVVVVHHHPYHDDCRVHPDDDDDDDDDDDDDPDFDDWDDWDFPDADPVGDTDIDTDDGDPPPPPDDPDD